Protein AF-A0A239MZ88-F1 (afdb_monomer)

Mean predicted aligned error: 2.45 Å

Nearest PDB structures (foldseek):
  6ey4-assembly1_A-2  TM=5.130E-01  e=2.419E+00  Flavobacterium johnsoniae

Secondary structure (DSSP, 8-state):
---EEEEE-TTS--EEEE--SSS-HHHHHHHH-TT-EE-

Solvent-accessible surface area (backbone atoms only — not comparable to full-atom values): 2523 Å² total; per-residue (Å²): 132,91,44,68,32,41,38,43,42,89,97,52,83,70,47,78,46,76,55,92,63,101,66,63,67,54,60,60,48,30,75,79,36,77,78,40,48,70,93

Structure (mmCIF, N/CA/C/O backbone):
data_AF-A0A239MZ88-F1
#
_entry.id   AF-A0A239MZ88-F1
#
loop_
_atom_site.group_PDB
_atom_site.id
_atom_site.type_symbol
_atom_site.label_atom_id
_atom_site.label_alt_id
_atom_site.label_comp_id
_atom_site.label_asym_id
_atom_site.label_entity_id
_atom_site.label_seq_id
_atom_site.pdbx_PDB_ins_code
_atom_site.Cartn_x
_atom_site.Cartn_y
_atom_site.Cartn_z
_atom_site.occupancy
_atom_site.B_iso_or_equiv
_atom_site.auth_seq_id
_atom_site.auth_comp_id
_atom_site.auth_asym_id
_atom_site.auth_atom_id
_atom_site.pdbx_PDB_model_num
ATOM 1 N N . MET A 1 1 ? 13.070 4.096 -12.528 1.00 76.88 1 MET A N 1
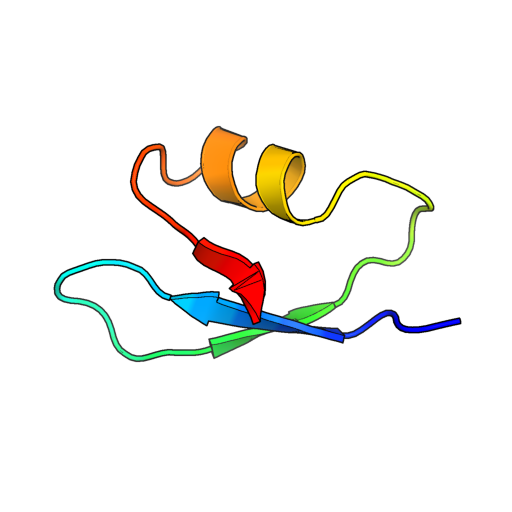ATOM 2 C CA . MET A 1 1 ? 12.219 4.436 -11.368 1.00 76.88 1 MET A CA 1
ATOM 3 C C . MET A 1 1 ? 11.228 3.293 -11.170 1.00 76.88 1 MET A C 1
ATOM 5 O O . MET A 1 1 ? 10.600 2.914 -12.153 1.00 76.88 1 MET A O 1
ATOM 9 N N . LYS A 1 2 ? 11.166 2.661 -9.987 1.00 85.00 2 LYS A N 1
ATOM 10 C CA . LYS A 1 2 ? 10.230 1.546 -9.720 1.00 85.00 2 LYS A CA 1
ATOM 11 C C . LYS A 1 2 ? 8.810 2.122 -9.682 1.00 85.00 2 LYS A C 1
ATOM 13 O O . LYS A 1 2 ? 8.583 3.086 -8.965 1.00 85.00 2 LYS A O 1
ATOM 18 N N . ARG A 1 3 ? 7.906 1.569 -10.495 1.00 92.38 3 ARG A N 1
ATOM 19 C CA . ARG A 1 3 ? 6.495 1.998 -10.615 1.00 92.38 3 ARG A CA 1
ATOM 20 C C . ARG A 1 3 ? 5.499 0.886 -10.313 1.00 92.38 3 ARG A C 1
ATOM 22 O O . ARG A 1 3 ? 4.301 1.088 -10.459 1.00 92.38 3 ARG A O 1
ATOM 29 N N . SER A 1 4 ? 5.995 -0.294 -9.969 1.00 95.94 4 SER A N 1
ATOM 30 C CA . SER A 1 4 ? 5.190 -1.464 -9.659 1.00 95.94 4 SER A CA 1
ATOM 31 C C . SER A 1 4 ? 5.531 -1.955 -8.261 1.00 95.94 4 SER A C 1
ATOM 33 O O . SER A 1 4 ? 6.708 -2.062 -7.907 1.00 95.94 4 SER A O 1
ATOM 35 N N . TRP A 1 5 ? 4.501 -2.258 -7.480 1.00 96.56 5 TRP A N 1
ATOM 36 C CA . TRP A 1 5 ? 4.622 -2.761 -6.115 1.00 96.56 5 TRP A CA 1
ATOM 37 C C . TRP A 1 5 ? 3.697 -3.946 -5.925 1.00 96.56 5 TRP A C 1
ATOM 39 O O . TRP A 1 5 ? 2.558 -3.925 -6.393 1.00 96.56 5 TRP A O 1
ATOM 49 N N . ASN A 1 6 ? 4.178 -4.967 -5.227 1.00 97.81 6 ASN A N 1
ATOM 50 C CA . ASN A 1 6 ? 3.297 -6.031 -4.772 1.00 97.81 6 ASN A CA 1
ATOM 51 C C . ASN A 1 6 ? 2.546 -5.534 -3.543 1.00 97.81 6 ASN A C 1
ATOM 53 O O . ASN A 1 6 ? 3.172 -5.115 -2.575 1.00 97.81 6 ASN A O 1
ATOM 57 N N . VAL A 1 7 ? 1.221 -5.588 -3.588 1.00 98.00 7 VAL A N 1
ATOM 58 C CA . VAL A 1 7 ? 0.343 -5.213 -2.484 1.00 98.00 7 VAL A CA 1
ATOM 59 C C . VAL A 1 7 ? -0.042 -6.464 -1.715 1.00 98.00 7 VAL A C 1
ATOM 61 O O . VAL A 1 7 ? -0.542 -7.437 -2.289 1.00 98.00 7 VAL A O 1
ATOM 64 N N . LEU A 1 8 ? 0.181 -6.420 -0.407 1.00 98.25 8 LEU A N 1
ATOM 65 C CA . LEU A 1 8 ? -0.156 -7.484 0.526 1.00 98.25 8 LEU A CA 1
ATOM 66 C C . LEU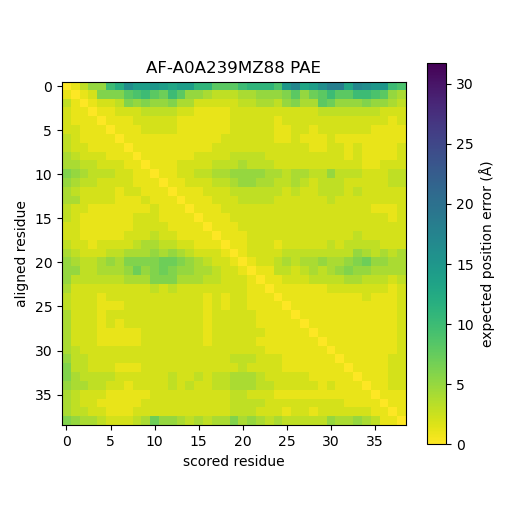 A 1 8 ? -1.257 -6.982 1.458 1.00 98.25 8 LEU A C 1
ATOM 68 O O . LEU A 1 8 ? -1.122 -5.931 2.080 1.00 98.25 8 LEU A O 1
ATOM 72 N N . ILE A 1 9 ? -2.359 -7.725 1.548 1.00 97.31 9 ILE A N 1
ATOM 73 C CA . ILE A 1 9 ? -3.474 -7.419 2.450 1.00 97.31 9 ILE A CA 1
ATOM 74 C C . ILE A 1 9 ? -3.825 -8.710 3.194 1.00 97.31 9 ILE A C 1
ATOM 76 O O . ILE A 1 9 ? -4.083 -9.722 2.531 1.00 97.31 9 ILE A O 1
ATOM 80 N N . PRO A 1 10 ? -3.887 -8.708 4.538 1.00 96.06 10 PRO A N 1
ATOM 81 C CA . PRO A 1 10 ? -4.282 -9.888 5.297 1.00 96.06 10 PRO A CA 1
ATOM 82 C C . PRO A 1 10 ? -5.610 -10.478 4.800 1.00 96.06 10 PRO A C 1
ATOM 84 O O . PRO A 1 10 ? -6.614 -9.775 4.671 1.00 96.06 10 PRO A O 1
ATOM 87 N N . GLY A 1 11 ? -5.611 -11.779 4.497 1.00 95.94 11 GLY A N 1
ATOM 88 C CA . GLY A 1 11 ? -6.797 -12.500 4.021 1.00 95.94 11 GLY A CA 1
ATOM 89 C C . GLY A 1 11 ? -7.177 -12.263 2.553 1.00 95.94 11 GLY A C 1
ATOM 90 O O 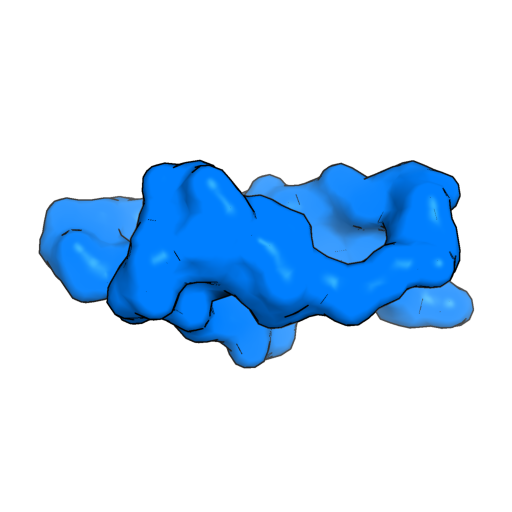. GLY A 1 11 ? -8.247 -12.708 2.139 1.00 95.94 11 GLY A O 1
ATOM 91 N N . ARG A 1 12 ? -6.340 -11.589 1.749 1.00 95.62 12 ARG A N 1
ATOM 92 C CA . ARG A 1 12 ? -6.546 -11.428 0.298 1.00 95.62 12 ARG A CA 1
ATOM 93 C C . ARG A 1 12 ? -5.357 -11.958 -0.495 1.00 95.62 12 ARG A C 1
ATOM 95 O O . ARG A 1 12 ? -4.227 -11.964 -0.015 1.00 95.62 12 ARG A O 1
ATOM 102 N N . ALA A 1 13 ? -5.622 -12.383 -1.728 1.00 97.31 13 ALA A N 1
ATOM 103 C CA . ALA A 1 13 ? -4.560 -12.741 -2.658 1.00 97.31 13 ALA A CA 1
ATOM 104 C C . ALA A 1 13 ? -3.708 -11.497 -2.995 1.00 97.31 13 ALA A C 1
ATOM 106 O O . ALA A 1 13 ? -4.286 -10.428 -3.225 1.00 97.31 13 ALA A O 1
ATOM 107 N N . PRO A 1 14 ? -2.368 -11.620 -3.041 1.00 97.06 14 PRO A N 1
ATOM 108 C CA . PRO A 1 14 ? -1.492 -10.539 -3.478 1.00 97.06 14 PRO A CA 1
ATOM 109 C C . PRO A 1 14 ? -1.808 -10.081 -4.901 1.00 97.06 14 PRO A C 1
ATOM 111 O O . PRO A 1 14 ? -2.187 -10.886 -5.754 1.00 97.06 14 PRO A O 1
ATOM 114 N N . PHE A 1 15 ? -1.595 -8.798 -5.174 1.00 97.75 15 PHE A N 1
ATOM 115 C CA . PHE A 1 15 ? -1.717 -8.238 -6.5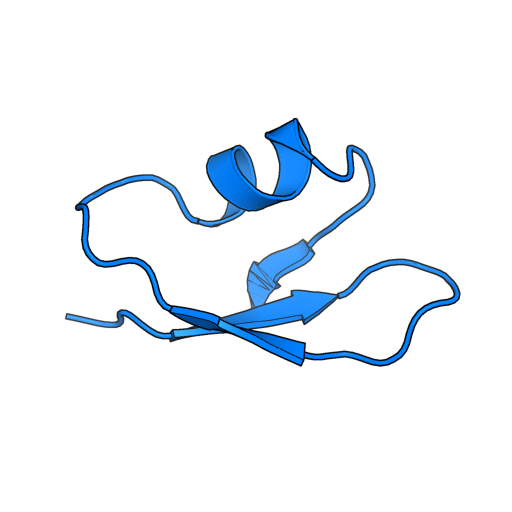19 1.00 97.75 15 PHE A CA 1
ATOM 116 C C . PHE A 1 15 ? -0.685 -7.137 -6.756 1.00 97.75 15 PHE A C 1
ATOM 118 O O . PHE A 1 15 ? -0.082 -6.622 -5.819 1.00 97.75 15 PHE A O 1
ATOM 125 N N . VAL A 1 16 ? -0.479 -6.772 -8.021 1.00 97.69 16 VAL A N 1
ATOM 126 C CA . VAL A 1 16 ? 0.448 -5.700 -8.399 1.00 97.69 16 VAL A CA 1
ATOM 127 C C . VAL A 1 16 ? -0.311 -4.386 -8.516 1.00 97.69 16 VAL A C 1
ATOM 129 O O . VAL A 1 16 ? -1.300 -4.297 -9.242 1.00 97.69 16 VAL A O 1
ATOM 132 N N . MET A 1 17 ? 0.189 -3.353 -7.848 1.00 96.44 17 MET A N 1
ATOM 133 C CA . MET A 1 17 ? -0.216 -1.971 -8.066 1.00 96.44 17 MET A CA 1
ATOM 134 C C . MET A 1 17 ? 0.807 -1.271 -8.956 1.00 96.44 17 MET A C 1
ATOM 136 O O . MET A 1 17 ? 2.012 -1.410 -8.746 1.00 96.44 17 MET A O 1
ATOM 140 N N . ILE A 1 18 ? 0.320 -0.489 -9.919 1.00 96.56 18 ILE A N 1
ATOM 141 C CA . ILE A 1 18 ? 1.137 0.408 -10.738 1.00 96.56 18 ILE A CA 1
ATOM 142 C C . ILE A 1 18 ? 0.768 1.848 -10.383 1.00 96.56 18 ILE A C 1
ATOM 144 O O . ILE A 1 18 ? -0.406 2.203 -10.453 1.0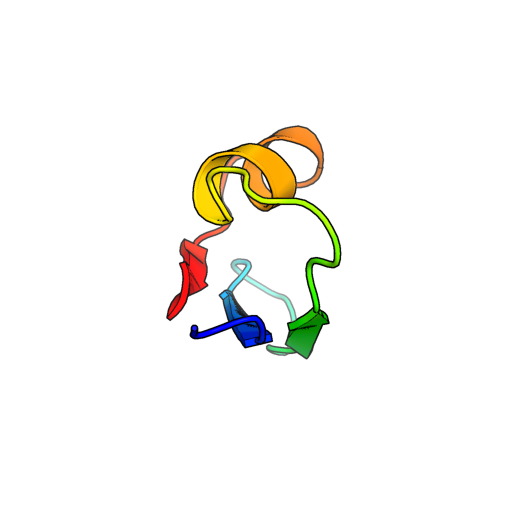0 96.56 18 ILE A O 1
ATOM 148 N N . LEU A 1 19 ? 1.755 2.675 -10.031 1.00 94.38 19 LEU A N 1
ATOM 149 C CA . LEU A 1 19 ? 1.565 4.116 -9.812 1.00 94.38 19 LEU A CA 1
ATOM 150 C C . LEU A 1 19 ? 2.184 4.891 -10.962 1.00 94.38 19 LEU A C 1
ATOM 152 O O . LEU A 1 19 ? 3.325 4.658 -11.373 1.00 94.38 19 LEU A O 1
ATOM 156 N N . MET A 1 20 ? 1.385 5.817 -11.472 1.00 92.56 20 MET A N 1
ATOM 157 C CA . MET A 1 20 ? 1.763 6.725 -12.548 1.00 92.56 20 MET A CA 1
ATOM 158 C C . MET A 1 20 ? 2.331 8.041 -12.009 1.00 92.56 20 MET A C 1
ATOM 160 O O . MET A 1 20 ? 3.060 8.720 -12.728 1.00 92.56 20 MET A O 1
ATOM 164 N N . GLU A 1 21 ? 2.006 8.370 -10.759 1.00 91.25 21 GLU A N 1
ATOM 165 C CA . GLU A 1 21 ? 2.418 9.578 -10.051 1.00 91.25 21 GLU A CA 1
ATOM 166 C C . GLU A 1 21 ? 3.556 9.276 -9.074 1.00 91.25 21 GLU A C 1
ATOM 168 O O . GLU A 1 21 ? 3.632 8.184 -8.502 1.00 91.25 21 GLU A O 1
ATOM 173 N N . ASP A 1 22 ? 4.412 10.270 -8.847 1.00 89.50 22 ASP A N 1
ATOM 174 C CA . ASP A 1 22 ? 5.525 10.174 -7.907 1.00 89.50 22 ASP A CA 1
ATOM 175 C C . ASP A 1 22 ? 5.021 10.412 -6.475 1.00 89.50 22 ASP A C 1
ATOM 177 O O . ASP A 1 22 ? 5.116 11.506 -5.922 1.00 89.50 22 ASP A O 1
ATOM 181 N N . CYS A 1 23 ? 4.446 9.366 -5.885 1.00 91.50 23 CYS A N 1
ATOM 182 C CA . CYS A 1 23 ? 3.897 9.360 -4.530 1.00 91.50 23 CYS A CA 1
ATOM 183 C C . CYS A 1 23 ? 4.380 8.138 -3.734 1.00 91.50 23 CYS A C 1
ATOM 185 O O . CYS A 1 23 ? 4.941 7.193 -4.295 1.00 91.50 23 CYS A O 1
ATOM 187 N N . ASP A 1 24 ? 4.185 8.165 -2.412 1.00 95.38 24 ASP A N 1
ATOM 188 C CA . ASP A 1 24 ? 4.516 7.026 -1.556 1.00 95.38 24 ASP A CA 1
ATOM 189 C C . ASP A 1 24 ? 3.513 5.880 -1.798 1.00 95.38 24 ASP A C 1
ATOM 191 O O . ASP A 1 24 ? 2.322 6.025 -1.494 1.00 95.38 24 ASP A O 1
ATOM 195 N N . PRO A 1 25 ? 3.963 4.725 -2.320 1.00 95.94 25 PRO A N 1
ATOM 196 C CA . PRO A 1 25 ? 3.085 3.601 -2.607 1.00 95.94 25 PRO A CA 1
ATOM 197 C C . PRO A 1 25 ? 2.386 3.039 -1.374 1.00 95.94 25 PRO A C 1
ATOM 199 O O . PRO A 1 25 ? 1.256 2.562 -1.489 1.00 95.94 25 PRO A O 1
ATOM 202 N N . LEU A 1 26 ? 3.024 3.104 -0.203 1.00 96.69 26 LEU A N 1
ATOM 203 C CA . LEU A 1 26 ? 2.424 2.616 1.029 1.00 96.69 26 LEU A CA 1
ATOM 204 C C . LEU A 1 26 ? 1.241 3.499 1.432 1.00 96.69 26 LEU A C 1
ATOM 206 O O . LEU A 1 26 ? 0.176 2.977 1.751 1.00 96.69 26 LEU A O 1
ATOM 210 N N . GLN A 1 27 ? 1.393 4.824 1.336 1.00 97.12 27 GLN A N 1
ATOM 211 C CA . GLN A 1 27 ? 0.312 5.766 1.644 1.00 97.12 27 GLN A CA 1
ATOM 212 C C . GLN A 1 27 ? -0.899 5.572 0.728 1.0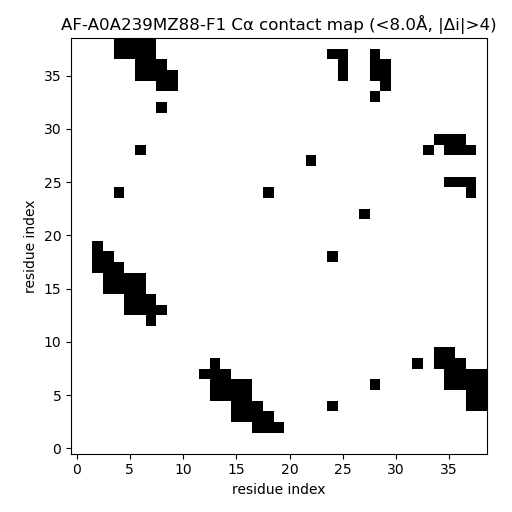0 97.12 27 GLN A C 1
ATOM 214 O O . GLN A 1 27 ? -2.033 5.553 1.210 1.00 97.12 27 GLN A O 1
ATOM 219 N N . VAL A 1 28 ? -0.680 5.379 -0.579 1.00 95.75 28 VAL A N 1
ATOM 220 C CA . VAL A 1 28 ? -1.776 5.135 -1.534 1.00 95.75 28 VAL A CA 1
ATOM 221 C C . VAL A 1 28 ? -2.544 3.874 -1.156 1.00 95.75 28 VAL A C 1
ATOM 223 O O . VAL A 1 28 ? -3.767 3.909 -1.019 1.00 95.75 28 VAL A O 1
ATOM 226 N N . VAL A 1 29 ? -1.837 2.768 -0.932 1.00 97.00 29 VAL A N 1
ATOM 227 C CA . VAL A 1 29 ? -2.458 1.492 -0.567 1.00 97.00 29 VAL A CA 1
ATOM 228 C C . VAL A 1 29 ? -3.191 1.575 0.774 1.00 97.00 29 VAL A C 1
ATOM 230 O O . VAL A 1 29 ? -4.321 1.092 0.876 1.00 97.00 29 VAL A O 1
ATOM 233 N N . GLN A 1 30 ? -2.608 2.238 1.774 1.00 97.62 30 GLN A N 1
ATOM 234 C CA . GLN A 1 30 ? -3.206 2.374 3.104 1.00 97.62 30 GLN A CA 1
ATOM 235 C C . GLN A 1 30 ? -4.404 3.327 3.151 1.00 97.62 30 GLN A C 1
ATOM 237 O O . GLN A 1 30 ? -5.256 3.180 4.026 1.00 97.62 30 GLN A O 1
ATOM 242 N N . SER A 1 31 ? -4.541 4.235 2.176 1.00 97.25 31 SER A N 1
ATOM 243 C CA . SER A 1 31 ? -5.749 5.060 2.024 1.00 97.25 31 SER A CA 1
ATOM 244 C C . SER A 1 31 ? -7.002 4.246 1.659 1.00 97.25 31 SER A C 1
ATOM 246 O O . SER A 1 31 ? -8.119 4.673 1.947 1.00 97.25 31 SER A O 1
ATOM 248 N N . ILE A 1 32 ? -6.821 3.059 1.063 1.00 96.06 32 ILE A N 1
ATOM 249 C CA . ILE A 1 32 ? -7.898 2.136 0.666 1.00 96.06 32 ILE A CA 1
ATOM 250 C C . ILE A 1 32 ? -7.994 0.965 1.657 1.00 96.06 32 ILE A C 1
ATOM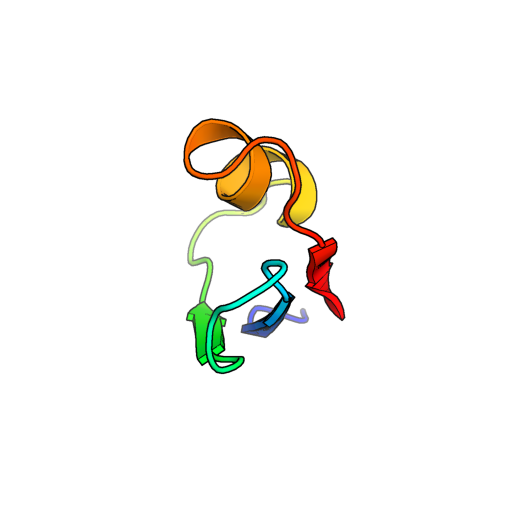 252 O O . ILE A 1 32 ? -9.090 0.562 2.051 1.00 96.06 32 ILE A O 1
ATOM 256 N N 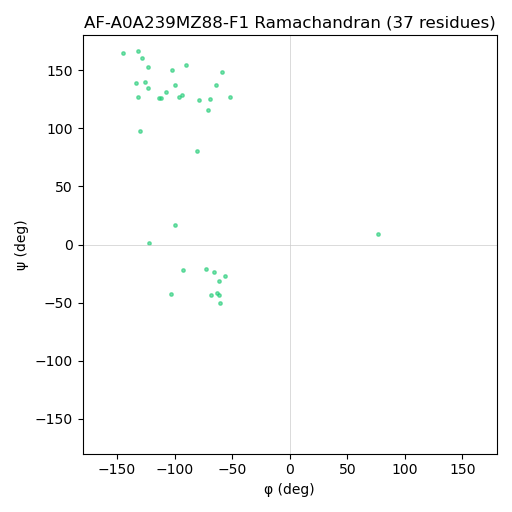. TRP A 1 33 ? -6.847 0.418 2.074 1.00 96.75 33 TRP A N 1
ATOM 257 C CA . TRP A 1 33 ? -6.737 -0.712 2.997 1.00 96.75 33 TRP A CA 1
ATOM 258 C C . TRP A 1 33 ? -5.755 -0.394 4.132 1.00 96.75 33 TRP A C 1
ATOM 260 O O . TRP A 1 33 ? -4.557 -0.611 3.972 1.00 96.75 33 TRP A O 1
ATOM 270 N N . PRO A 1 34 ? -6.235 0.033 5.313 1.00 96.88 34 PRO A N 1
ATOM 271 C CA . P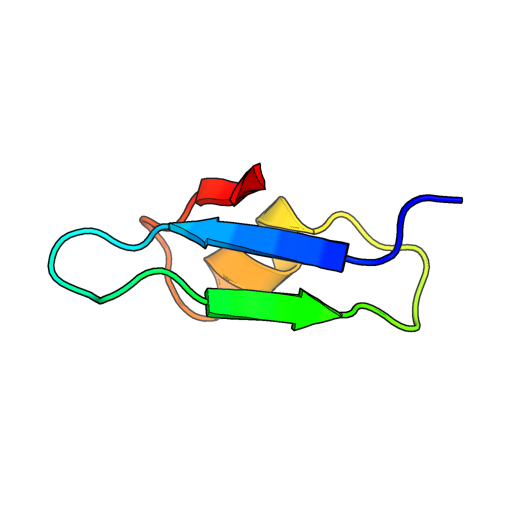RO A 1 34 ? -5.370 0.513 6.399 1.00 96.88 34 PRO A CA 1
ATOM 272 C C . PRO A 1 34 ? -4.284 -0.469 6.866 1.00 96.88 34 PRO A C 1
ATOM 274 O O . PRO A 1 34 ? -3.238 -0.046 7.341 1.00 96.88 34 PRO A O 1
ATOM 277 N N . ASN A 1 35 ? -4.518 -1.777 6.710 1.00 97.00 35 ASN A N 1
ATOM 278 C CA . ASN A 1 35 ? -3.616 -2.845 7.162 1.00 97.00 35 ASN A CA 1
ATOM 279 C C . ASN A 1 35 ? -2.749 -3.426 6.035 1.00 97.00 35 ASN A C 1
ATOM 281 O O . ASN A 1 35 ? -2.282 -4.558 6.141 1.00 97.00 35 ASN A O 1
ATOM 285 N N . ALA A 1 36 ? -2.641 -2.724 4.913 1.00 97.75 36 ALA A N 1
ATOM 286 C CA . ALA A 1 36 ? -1.928 -3.214 3.750 1.00 97.75 36 ALA A CA 1
ATOM 287 C C . ALA A 1 36 ? -0.447 -2.814 3.759 1.00 97.75 36 ALA A C 1
ATOM 289 O O . ALA A 1 36 ? -0.052 -1.801 4.343 1.00 97.75 36 ALA A O 1
ATOM 290 N N . GLU A 1 37 ? 0.350 -3.624 3.069 1.00 97.81 37 GLU A N 1
ATOM 291 C CA . GLU A 1 37 ? 1.800 -3.495 2.942 1.00 97.81 37 GLU A CA 1
ATOM 292 C C . GLU A 1 37 ? 2.218 -3.522 1.464 1.00 97.81 37 GLU A C 1
ATOM 294 O O . GLU A 1 37 ? 1.471 -3.997 0.599 1.00 97.81 37 GLU A O 1
ATOM 299 N N . VAL A 1 38 ? 3.428 -3.029 1.175 1.00 96.62 38 VAL A N 1
ATOM 300 C CA . VAL A 1 38 ? 4.021 -3.025 -0.172 1.00 96.62 38 VAL A CA 1
ATOM 301 C C . VAL A 1 38 ? 5.407 -3.683 -0.183 1.00 96.62 38 VAL A C 1
ATOM 303 O O . VAL A 1 38 ? 6.204 -3.447 0.724 1.00 96.62 38 VAL A O 1
ATOM 306 N N . ALA A 1 39 ? 5.703 -4.475 -1.224 1.00 91.06 39 ALA A N 1
ATOM 307 C CA . ALA A 1 39 ? 7.002 -5.126 -1.475 1.00 91.06 39 ALA A CA 1
ATOM 308 C C . ALA A 1 39 ? 7.618 -4.748 -2.842 1.00 91.06 39 ALA A C 1
ATOM 310 O O . ALA A 1 39 ? 6.884 -4.550 -3.842 1.00 91.06 39 ALA A O 1
#

Sequence (39 aa):
MKRSWNVLIPGRAPFVMILMEDCDPLQVVQSIWPNAEVA

Foldseek 3Di:
DDQWKWKDAPPDDIDIDGDPDPDDPQVVNCVVPVRMDID

pLDDT: mean 95.14, std 4.03, range [76.88, 98.25]

Radius of gyration: 9.55 Å; Cα contacts (8 Å, |Δi|>4): 55; chains: 1; bounding box: 20×23×20 Å

Organism: NCBI:txid366289